Protein AF-A0A4Y2F2R1-F1 (afdb_monomer)

Foldseek 3Di:
DVCCQPWCVVCVVLVVVLVPPPPDDDPVSVVSVVVVVVVCVVCVVPGDDDDDDDPDPDDDGDDDDDPPPPPDDDPPDDDD

Mean predicted aligned error: 10.9 Å

Organism: Araneus ventricosus (NCBI:txid182803)

Solvent-accessible surface area (backbone atoms only — not comparable to full-atom values): 5654 Å² total; per-residue (Å²): 112,70,57,32,75,73,81,36,62,88,47,35,65,64,52,62,58,59,64,74,44,75,91,70,65,50,77,64,51,54,52,53,51,51,50,52,52,52,49,52,70,76,41,71,90,61,82,87,86,85,77,71,87,68,93,65,83,78,87,85,86,88,80,90,80,83,79,86,78,76,78,76,88,74,86,90,69,88,82,134

Sequence (80 aa):
MYLMVGTRPDIAYSVGYLSRSPESPSAEDVVRVKRVFCWIAGTTNFEITYHATGTSRVLECYSDADFSGCTNLEDHYLVQ

Nearest PDB structures (foldseek):
  1m1e-assembly1_B  TM=3.265E-01  e=8.116E+00  Homo sapiens

Secondary structure (DSSP, 8-state):
-HHHHHT-GGGHHHHHHHTT-SSS--HHHHHHHHHHHHHHHHTTT---PPPP-SS------------TT-----SSS---

pLDDT: mean 78.2, std 15.28, range [39.09, 96.0]

Structure (mmCIF, N/CA/C/O backbone):
data_AF-A0A4Y2F2R1-F1
#
_entry.id   AF-A0A4Y2F2R1-F1
#
loop_
_atom_site.group_PDB
_atom_site.id
_atom_site.type_symbol
_atom_site.label_atom_id
_atom_site.label_alt_id
_atom_site.label_comp_id
_atom_site.label_asym_id
_atom_site.label_entity_id
_atom_site.label_seq_id
_atom_site.pdbx_PDB_ins_code
_atom_site.Cartn_x
_atom_site.Cartn_y
_atom_site.Cartn_z
_atom_site.occupancy
_atom_site.B_iso_or_equiv
_atom_site.auth_seq_id
_atom_site.auth_comp_id
_atom_site.auth_asym_id
_atom_site.auth_atom_id
_atom_site.pdbx_PDB_model_num
ATOM 1 N N . MET A 1 1 ? -7.759 0.383 -7.433 1.00 61.28 1 MET A N 1
ATOM 2 C CA . MET A 1 1 ? -8.379 1.174 -6.344 1.00 61.28 1 MET A CA 1
ATOM 3 C C . MET A 1 1 ? -8.842 0.358 -5.139 1.00 61.28 1 MET A C 1
ATOM 5 O O . MET A 1 1 ? -8.719 0.871 -4.043 1.00 61.28 1 MET A O 1
ATOM 9 N N . TYR A 1 2 ? -9.345 -0.877 -5.272 1.00 68.25 2 TYR A N 1
ATOM 10 C CA . TYR A 1 2 ? -10.029 -1.578 -4.164 1.00 68.25 2 TYR A CA 1
ATOM 11 C C . TYR A 1 2 ? -9.249 -1.658 -2.834 1.00 68.25 2 TYR A C 1
ATOM 13 O O . TYR A 1 2 ? -9.786 -1.322 -1.783 1.00 68.25 2 TYR A O 1
ATOM 21 N N . LEU A 1 3 ? -7.960 -2.025 -2.883 1.00 70.12 3 LEU A N 1
ATOM 22 C CA . LEU A 1 3 ? -7.120 -2.118 -1.681 1.00 70.12 3 LEU A CA 1
ATOM 23 C C . LEU A 1 3 ? -7.030 -0.789 -0.926 1.00 70.12 3 LEU A C 1
ATOM 25 O O . LEU A 1 3 ? -7.130 -0.779 0.294 1.00 70.12 3 LEU A O 1
ATOM 29 N N . MET A 1 4 ? -6.887 0.326 -1.643 1.00 76.75 4 MET A N 1
ATOM 30 C CA . MET A 1 4 ? -6.673 1.626 -1.014 1.00 76.75 4 MET A CA 1
ATOM 31 C C . MET A 1 4 ? -7.933 2.223 -0.376 1.00 76.75 4 MET A C 1
ATOM 33 O O . MET A 1 4 ? -7.826 3.060 0.509 1.00 76.75 4 MET A O 1
ATOM 37 N N . VAL A 1 5 ? -9.112 1.799 -0.838 1.00 71.50 5 VAL A N 1
ATOM 38 C CA . VAL A 1 5 ? -10.412 2.279 -0.348 1.00 71.50 5 VAL A CA 1
ATOM 39 C C . VAL A 1 5 ? -10.894 1.454 0.847 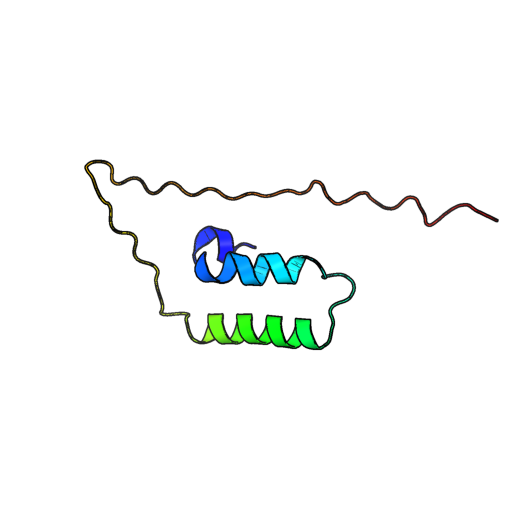1.00 71.50 5 VAL A C 1
ATOM 41 O O . VAL A 1 5 ? -11.531 1.990 1.745 1.00 71.50 5 VAL A O 1
ATOM 44 N N . GLY A 1 6 ? -10.600 0.150 0.862 1.00 72.00 6 GLY A N 1
ATOM 45 C CA . GLY A 1 6 ? -11.110 -0.764 1.885 1.00 72.00 6 GLY A CA 1
ATOM 46 C C . GLY A 1 6 ? -10.134 -1.030 3.028 1.00 72.00 6 GLY A C 1
ATOM 47 O O . GLY A 1 6 ? -10.401 -0.689 4.174 1.00 72.00 6 GLY A O 1
ATOM 48 N N . THR A 1 7 ? -9.019 -1.700 2.731 1.00 73.38 7 THR A N 1
ATOM 49 C CA . THR A 1 7 ? -8.188 -2.354 3.760 1.00 73.38 7 THR A CA 1
ATOM 50 C C . THR A 1 7 ? -6.822 -1.707 3.962 1.00 73.38 7 THR A C 1
ATOM 52 O O . THR A 1 7 ? -6.156 -1.983 4.957 1.00 73.38 7 THR A O 1
ATOM 55 N N . ARG A 1 8 ? -6.380 -0.873 3.016 1.00 82.69 8 ARG A N 1
ATOM 56 C CA . ARG A 1 8 ? -5.020 -0.320 2.947 1.00 82.69 8 ARG A CA 1
ATOM 57 C C . ARG A 1 8 ? -5.018 1.175 2.593 1.00 82.69 8 ARG A C 1
ATOM 59 O O . ARG A 1 8 ? -4.447 1.563 1.572 1.00 82.69 8 ARG A O 1
ATOM 66 N N . PRO A 1 9 ? -5.636 2.057 3.401 1.00 84.31 9 PRO A N 1
ATOM 67 C CA . PRO A 1 9 ? -5.580 3.501 3.154 1.00 84.31 9 PRO A CA 1
ATOM 68 C C . PRO A 1 9 ? -4.143 4.058 3.155 1.00 84.31 9 PRO A C 1
ATOM 70 O O . PRO A 1 9 ? -3.891 5.095 2.545 1.00 84.31 9 PRO A O 1
ATOM 73 N N . ASP A 1 10 ? -3.176 3.344 3.748 1.00 86.12 10 ASP A N 1
ATOM 74 C CA . ASP A 1 10 ? -1.748 3.686 3.741 1.00 86.12 10 ASP A CA 1
ATOM 75 C C . ASP A 1 10 ? -1.137 3.776 2.330 1.00 86.12 10 ASP A C 1
ATOM 77 O O . ASP A 1 10 ? -0.170 4.510 2.126 1.00 86.12 10 ASP A O 1
ATOM 81 N N . ILE A 1 11 ? -1.705 3.079 1.335 1.00 89.81 11 ILE A N 1
ATOM 82 C CA . ILE A 1 11 ? -1.217 3.116 -0.056 1.00 89.81 11 ILE A CA 1
ATOM 83 C C . ILE A 1 11 ? -2.023 4.048 -0.972 1.00 89.81 11 ILE A C 1
ATOM 85 O O . ILE A 1 11 ? -1.686 4.163 -2.153 1.00 89.81 11 ILE A O 1
ATOM 89 N N . ALA A 1 12 ? -3.065 4.719 -0.465 1.00 88.06 12 ALA A N 1
ATOM 90 C CA . ALA A 1 12 ? -3.989 5.519 -1.277 1.00 88.06 12 ALA A CA 1
ATOM 91 C C . ALA A 1 12 ? -3.293 6.625 -2.068 1.00 88.06 12 ALA A C 1
ATOM 93 O O . ALA A 1 12 ? -3.522 6.756 -3.270 1.00 88.06 12 ALA A O 1
ATOM 94 N N . TYR A 1 13 ? -2.375 7.352 -1.432 1.00 88.81 13 TYR A N 1
ATOM 95 C CA . TYR A 1 13 ? -1.597 8.383 -2.112 1.00 88.81 13 TYR A CA 1
ATOM 96 C C . TYR A 1 13 ? -0.740 7.806 -3.248 1.00 88.81 13 TYR A C 1
ATOM 98 O O . TYR A 1 13 ? -0.810 8.275 -4.381 1.00 88.81 13 TYR A O 1
ATOM 106 N N . SER A 1 14 ? 0.040 6.760 -2.962 1.00 91.06 14 SER A N 1
ATOM 107 C CA . SER A 1 14 ? 0.951 6.152 -3.936 1.00 91.06 14 SER A CA 1
ATOM 108 C C . SER A 1 14 ? 0.201 5.605 -5.150 1.00 91.06 14 SER A C 1
ATOM 110 O O . SER A 1 14 ? 0.619 5.824 -6.284 1.00 91.06 14 SER A O 1
ATOM 112 N N . VAL A 1 15 ? -0.927 4.924 -4.926 1.00 88.50 15 VAL A N 1
ATOM 113 C CA . VAL A 1 15 ? -1.759 4.375 -6.005 1.00 88.50 15 VAL A CA 1
ATOM 114 C C . VAL A 1 15 ? -2.437 5.492 -6.801 1.00 88.50 15 VAL A C 1
ATOM 116 O O . VAL A 1 15 ? -2.394 5.448 -8.027 1.00 88.50 15 VAL A O 1
ATOM 119 N N . GLY A 1 16 ? -3.010 6.499 -6.133 1.00 88.25 16 GLY A N 1
ATOM 120 C CA . GLY A 1 16 ? -3.677 7.626 -6.797 1.00 88.25 16 GLY A CA 1
ATOM 121 C C . GLY A 1 16 ? -2.724 8.544 -7.570 1.00 88.25 16 GLY A C 1
ATOM 122 O O . GLY A 1 16 ? -3.108 9.162 -8.560 1.00 88.25 16 GLY A O 1
ATOM 123 N N . TYR A 1 17 ? -1.462 8.634 -7.150 1.00 89.88 17 TYR A N 1
ATOM 124 C CA . TYR A 1 17 ? -0.434 9.336 -7.912 1.00 89.88 17 TYR A CA 1
ATOM 125 C C . TYR A 1 17 ? -0.033 8.546 -9.165 1.00 89.88 17 TYR A C 1
ATOM 127 O O . TYR A 1 17 ? -0.002 9.105 -10.260 1.00 89.88 17 TYR A O 1
ATOM 135 N N . LEU A 1 18 ? 0.219 7.240 -9.023 1.00 90.56 18 LEU A N 1
ATOM 136 C CA . LEU A 1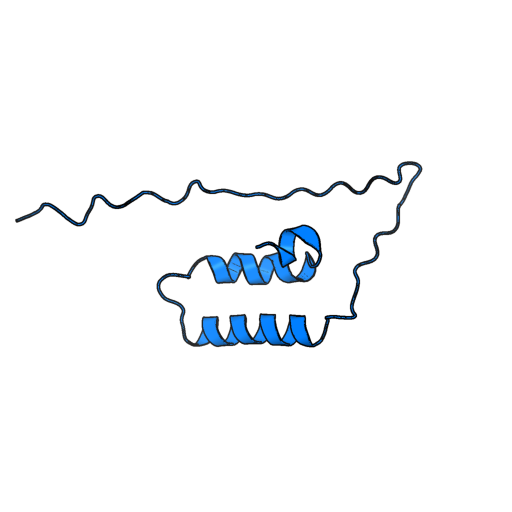 18 ? 0.633 6.377 -10.136 1.00 90.56 18 LEU A CA 1
ATOM 137 C C . LEU A 1 18 ? -0.482 6.148 -11.166 1.00 90.56 18 LEU A C 1
ATOM 139 O O . LEU A 1 18 ? -0.188 5.882 -12.328 1.00 90.56 18 LEU A O 1
ATOM 143 N N . SER A 1 19 ? -1.752 6.291 -10.781 1.00 87.50 19 SER A N 1
ATOM 144 C CA . SER A 1 19 ? -2.889 6.151 -11.698 1.00 87.50 19 SER A CA 1
ATOM 145 C C . SER A 1 19 ? -3.069 7.320 -12.669 1.00 87.50 19 SER A C 1
ATOM 147 O O . SER A 1 19 ? -3.951 7.249 -13.516 1.00 87.50 19 SER A O 1
ATOM 149 N N . ARG A 1 20 ? -2.270 8.390 -12.565 1.00 86.19 20 ARG A N 1
ATOM 150 C CA . ARG A 1 20 ? -2.373 9.575 -13.438 1.00 86.19 20 ARG A CA 1
ATOM 151 C C . ARG A 1 20 ? -1.725 9.391 -14.808 1.00 86.19 20 ARG 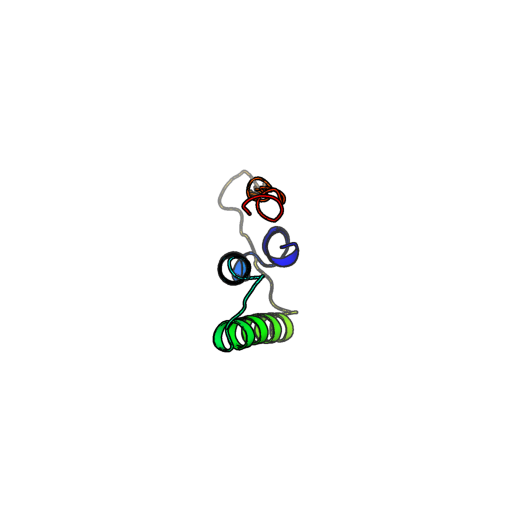A C 1
ATOM 153 O O . ARG A 1 20 ? -2.077 10.112 -15.731 1.00 86.19 20 ARG A O 1
ATOM 160 N N . SER A 1 21 ? -0.811 8.430 -14.939 1.00 84.06 21 SER A N 1
ATOM 161 C CA . SER A 1 21 ? -0.057 8.195 -16.178 1.00 84.06 21 SER A CA 1
ATOM 162 C C . SER A 1 21 ? -0.190 6.750 -16.688 1.00 84.06 21 SER A C 1
ATOM 164 O O . SER A 1 21 ? 0.828 6.083 -16.886 1.00 84.06 21 SER A O 1
ATOM 166 N N . PRO A 1 22 ? -1.414 6.218 -16.884 1.00 80.56 22 PRO A N 1
ATOM 167 C CA . PRO A 1 22 ? -1.600 4.830 -17.302 1.00 80.56 22 PRO A CA 1
ATOM 168 C C . PRO A 1 22 ? -1.247 4.597 -18.779 1.00 80.56 22 PRO A C 1
ATOM 170 O O . PRO A 1 22 ? -0.839 3.496 -19.136 1.00 80.56 22 PRO A O 1
ATOM 173 N N . GLU A 1 23 ? -1.390 5.617 -19.629 1.00 87.81 23 GLU A N 1
ATOM 174 C CA . GLU A 1 23 ? -1.221 5.503 -21.085 1.00 87.81 23 GLU A CA 1
ATOM 175 C C . GLU A 1 23 ? 0.248 5.454 -21.524 1.00 87.81 23 GLU A C 1
ATOM 177 O O . GLU A 1 23 ? 0.582 4.807 -22.513 1.00 87.81 23 GLU A O 1
ATOM 182 N N . SER A 1 24 ? 1.142 6.110 -20.780 1.00 89.38 24 SER A N 1
ATOM 183 C CA . SER A 1 24 ? 2.574 6.159 -21.090 1.00 89.38 24 SER A CA 1
ATOM 184 C C . SER A 1 24 ? 3.415 6.180 -19.807 1.00 89.38 24 SER A C 1
ATOM 186 O O . SER A 1 24 ? 3.977 7.221 -19.449 1.00 89.38 24 SER A O 1
ATOM 188 N N . PRO A 1 25 ? 3.515 5.047 -19.090 1.00 89.50 25 PRO A N 1
ATOM 189 C CA . PRO A 1 25 ? 4.313 4.961 -17.875 1.00 89.50 25 PRO A CA 1
ATOM 190 C C . PRO A 1 25 ? 5.808 5.087 -18.190 1.00 89.50 25 PRO A C 1
ATOM 192 O O . PRO A 1 25 ? 6.333 4.421 -19.086 1.00 89.50 25 PRO A O 1
ATOM 195 N N . SER A 1 26 ? 6.524 5.905 -17.417 1.00 92.56 26 SER A N 1
ATOM 196 C CA . SER A 1 26 ? 7.984 5.964 -17.505 1.00 92.56 26 SER A CA 1
ATOM 197 C C . SER A 1 26 ? 8.631 4.732 -16.859 1.00 92.56 26 SER A C 1
ATOM 199 O O . SER A 1 26 ? 8.019 4.013 -16.063 1.00 92.56 26 SER A O 1
ATOM 201 N N . ALA A 1 27 ? 9.917 4.499 -17.140 1.00 94.06 27 ALA A N 1
ATOM 202 C CA . ALA A 1 27 ? 10.681 3.452 -16.454 1.00 94.06 27 ALA A CA 1
ATOM 203 C C . ALA A 1 27 ? 10.690 3.650 -14.925 1.00 94.06 27 ALA A C 1
ATOM 205 O O . ALA A 1 27 ? 10.676 2.678 -14.168 1.00 94.06 27 ALA 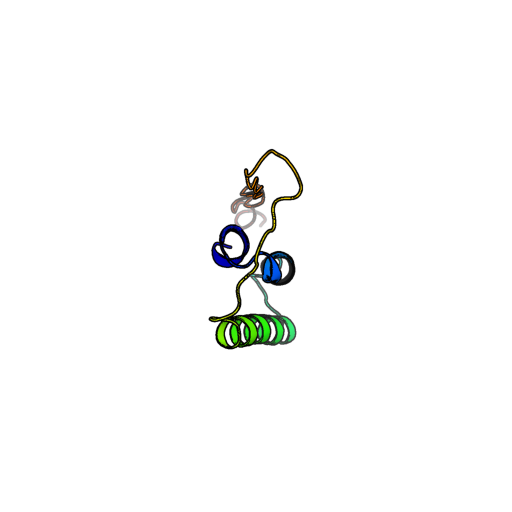A O 1
ATOM 206 N N . GLU A 1 28 ? 10.669 4.904 -14.468 1.00 94.00 28 GLU A N 1
ATOM 207 C CA . GLU A 1 28 ? 10.587 5.235 -13.050 1.00 94.00 28 GLU A CA 1
ATOM 208 C C . GLU A 1 28 ? 9.222 4.858 -12.459 1.00 94.00 28 GLU A C 1
ATOM 210 O O . GLU A 1 28 ? 9.162 4.267 -11.378 1.00 94.00 28 GLU A O 1
ATOM 215 N N . ASP A 1 29 ? 8.130 5.109 -13.183 1.00 92.94 29 ASP A N 1
ATOM 216 C CA . ASP A 1 29 ? 6.780 4.741 -12.741 1.00 92.94 29 ASP A CA 1
ATOM 217 C C . ASP A 1 29 ? 6.638 3.226 -12.583 1.00 92.94 29 ASP A C 1
ATOM 219 O O . ASP A 1 29 ? 6.083 2.755 -11.589 1.00 92.94 29 ASP A O 1
ATOM 223 N N . VAL A 1 30 ? 7.243 2.441 -13.479 1.00 92.88 30 VAL A N 1
ATOM 224 C CA . VAL A 1 30 ? 7.283 0.974 -13.354 1.00 92.88 30 VAL A CA 1
ATOM 225 C C . VAL A 1 30 ? 8.014 0.539 -12.080 1.00 92.88 30 VAL A C 1
ATOM 227 O O . VAL A 1 30 ? 7.565 -0.379 -11.387 1.00 92.88 30 VAL A O 1
ATOM 230 N N . VAL A 1 31 ? 9.129 1.186 -11.732 1.00 96.00 31 VAL A N 1
ATOM 231 C CA . VAL A 1 31 ? 9.854 0.897 -10.482 1.00 96.00 31 VAL A CA 1
ATOM 232 C C . VAL A 1 31 ? 9.008 1.271 -9.263 1.00 96.00 31 VAL A C 1
ATOM 234 O O . VAL A 1 31 ? 8.939 0.498 -8.303 1.00 96.00 31 VAL A O 1
ATOM 237 N N . ARG A 1 32 ? 8.320 2.415 -9.302 1.00 94.06 32 ARG A N 1
ATOM 238 C CA . ARG A 1 32 ? 7.425 2.864 -8.225 1.00 94.06 32 ARG A CA 1
ATOM 239 C C . ARG A 1 32 ? 6.255 1.896 -8.024 1.00 94.06 32 ARG A C 1
ATOM 241 O O . ARG A 1 32 ? 5.990 1.510 -6.887 1.00 94.06 32 ARG A O 1
ATOM 248 N N . VAL A 1 33 ? 5.630 1.415 -9.100 1.00 93.56 33 VAL A N 1
ATOM 249 C CA . VAL A 1 33 ? 4.579 0.381 -9.044 1.00 93.56 33 VAL A CA 1
ATOM 250 C C . VAL A 1 33 ? 5.115 -0.917 -8.434 1.00 93.56 33 VAL A C 1
ATOM 252 O O . VAL A 1 33 ? 4.510 -1.460 -7.508 1.00 93.56 33 VAL A O 1
ATOM 255 N N . LYS A 1 34 ? 6.287 -1.394 -8.877 1.00 95.00 34 LYS A N 1
ATOM 256 C CA . LYS A 1 34 ? 6.926 -2.588 -8.291 1.00 95.00 34 LYS A CA 1
ATOM 257 C C . LYS A 1 34 ? 7.173 -2.421 -6.794 1.00 95.00 34 LYS A C 1
ATOM 259 O O . LYS A 1 34 ? 6.929 -3.349 -6.028 1.00 95.00 34 LYS A O 1
ATOM 264 N N . ARG A 1 35 ?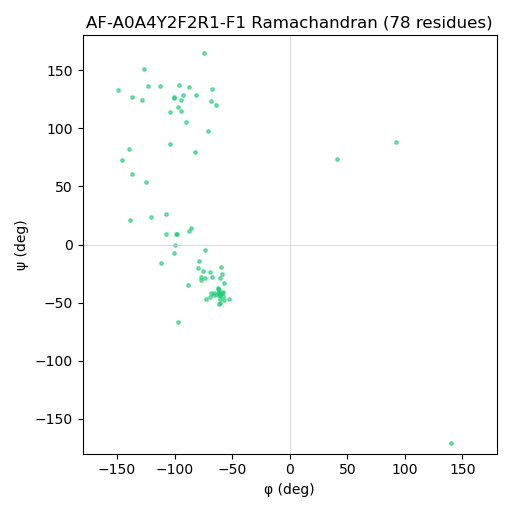 7.604 -1.234 -6.361 1.00 95.38 35 ARG A N 1
ATOM 265 C CA . ARG A 1 35 ? 7.804 -0.926 -4.941 1.00 95.38 35 ARG A CA 1
ATOM 266 C C . ARG A 1 35 ? 6.500 -1.015 -4.147 1.00 95.38 35 ARG A C 1
ATOM 268 O O . ARG A 1 35 ? 6.517 -1.579 -3.056 1.00 95.38 35 ARG A O 1
ATOM 275 N N . VAL A 1 36 ? 5.387 -0.519 -4.693 1.00 93.75 36 VAL A N 1
ATOM 276 C CA . VAL A 1 36 ? 4.057 -0.661 -4.073 1.00 93.75 36 VAL A CA 1
ATOM 277 C C . VAL A 1 36 ? 3.680 -2.140 -3.931 1.00 93.75 36 VAL A C 1
ATOM 279 O O . VAL A 1 36 ? 3.238 -2.547 -2.860 1.00 93.75 36 VAL A O 1
ATOM 282 N N . PHE A 1 37 ? 3.922 -2.974 -4.945 1.00 93.62 37 PHE A N 1
ATOM 283 C CA . PHE A 1 37 ? 3.647 -4.413 -4.844 1.00 93.62 37 PHE A CA 1
ATOM 284 C C . PHE A 1 37 ? 4.534 -5.134 -3.826 1.00 93.62 37 PHE A C 1
ATOM 286 O O . PHE A 1 37 ? 4.019 -5.914 -3.028 1.00 93.62 37 PHE A O 1
ATOM 293 N N . CYS A 1 38 ? 5.837 -4.849 -3.793 1.00 95.88 38 CYS A N 1
ATOM 294 C CA . CYS A 1 38 ? 6.731 -5.411 -2.779 1.00 95.88 38 CYS A CA 1
ATOM 295 C C . CYS A 1 38 ? 6.316 -4.992 -1.363 1.00 95.88 38 CYS A C 1
ATOM 297 O O . CYS A 1 38 ? 6.357 -5.811 -0.447 1.00 95.88 38 CYS A O 1
ATOM 299 N N . TRP A 1 39 ? 5.885 -3.738 -1.185 1.00 92.94 39 TRP A N 1
ATOM 300 C CA . TRP A 1 39 ? 5.347 -3.267 0.088 1.00 92.94 39 TRP A CA 1
ATOM 301 C C . TRP A 1 39 ? 4.111 -4.066 0.495 1.00 92.94 39 TRP A C 1
ATOM 303 O O . TRP A 1 39 ? 4.080 -4.591 1.604 1.00 92.94 39 TRP A O 1
ATOM 313 N N . ILE A 1 40 ? 3.130 -4.221 -0.402 1.00 91.38 40 ILE A N 1
ATOM 314 C CA . ILE A 1 40 ? 1.913 -5.007 -0.141 1.00 91.38 40 ILE A CA 1
ATOM 315 C C . ILE A 1 40 ? 2.275 -6.444 0.251 1.00 91.38 40 ILE A C 1
ATOM 317 O O . ILE A 1 40 ? 1.790 -6.928 1.269 1.00 91.38 40 ILE A O 1
ATOM 321 N N . ALA A 1 41 ? 3.170 -7.093 -0.499 1.00 93.44 41 ALA A N 1
ATOM 322 C CA . ALA A 1 41 ? 3.611 -8.459 -0.222 1.00 93.44 41 ALA A CA 1
ATOM 323 C C . ALA A 1 41 ? 4.325 -8.597 1.135 1.00 93.44 41 ALA A C 1
ATOM 325 O O . ALA A 1 41 ? 4.139 -9.591 1.829 1.00 93.44 41 ALA A O 1
ATOM 326 N N . GLY A 1 42 ? 5.120 -7.600 1.534 1.00 93.81 42 GLY A N 1
ATOM 327 C CA . GLY A 1 42 ? 5.811 -7.593 2.826 1.00 93.81 42 GLY A CA 1
ATOM 328 C C . GLY A 1 42 ? 4.928 -7.206 4.015 1.00 93.81 42 GLY A C 1
ATOM 329 O O . GLY A 1 42 ? 5.318 -7.417 5.159 1.00 93.81 42 GLY A O 1
ATOM 330 N N . THR A 1 43 ? 3.746 -6.641 3.761 1.00 92.12 43 THR A N 1
ATOM 331 C CA . THR A 1 43 ? 2.852 -6.096 4.795 1.00 92.12 43 THR A CA 1
ATOM 332 C C . THR A 1 43 ? 1.482 -6.765 4.810 1.00 92.12 43 THR A C 1
ATOM 334 O O . THR A 1 43 ? 0.512 -6.186 5.287 1.00 92.12 43 THR A O 1
ATOM 337 N N . THR A 1 44 ? 1.377 -7.997 4.308 1.00 89.00 44 THR A N 1
ATOM 338 C CA . THR A 1 44 ? 0.114 -8.757 4.316 1.00 89.00 44 THR A CA 1
ATOM 339 C C . THR A 1 44 ? -0.425 -9.003 5.721 1.00 89.00 44 THR A C 1
ATOM 341 O O . THR A 1 44 ? -1.631 -9.109 5.893 1.00 89.00 44 THR A O 1
ATOM 344 N N . ASN A 1 45 ? 0.464 -9.078 6.715 1.00 90.00 45 ASN A N 1
ATOM 345 C CA . ASN A 1 45 ? 0.121 -9.357 8.112 1.00 90.00 45 ASN A CA 1
ATOM 346 C C . ASN A 1 45 ? 0.038 -8.079 8.961 1.00 90.00 45 ASN A C 1
ATOM 348 O O . ASN A 1 45 ? 0.017 -8.153 10.186 1.00 90.00 45 ASN A O 1
ATOM 352 N N . PHE A 1 46 ? 0.100 -6.910 8.323 1.00 87.00 46 PHE A N 1
ATOM 353 C CA . PHE A 1 46 ? 0.030 -5.622 8.996 1.00 87.00 46 PHE A CA 1
ATOM 354 C C . PHE A 1 46 ? -1.412 -5.138 8.940 1.00 87.00 46 PHE A C 1
ATOM 356 O O . PHE A 1 46 ? -2.062 -5.214 7.898 1.00 87.00 46 PHE A O 1
ATOM 363 N N . GLU A 1 47 ? -1.888 -4.603 10.056 1.00 83.00 47 GLU A N 1
ATOM 364 C CA . GLU A 1 47 ? -3.252 -4.114 10.202 1.00 83.00 47 GLU A CA 1
ATOM 365 C C . GLU A 1 47 ? -3.235 -2.674 10.711 1.00 83.00 47 GLU A C 1
ATOM 367 O O . GLU A 1 47 ? -2.306 -2.247 11.404 1.00 83.00 47 GLU A O 1
ATOM 372 N N . ILE A 1 48 ? -4.270 -1.917 10.351 1.00 79.19 48 ILE A N 1
ATOM 373 C CA . ILE A 1 48 ? -4.490 -0.566 10.861 1.00 79.19 48 ILE A CA 1
ATOM 374 C C . ILE A 1 48 ? -5.602 -0.648 11.902 1.00 79.19 48 ILE A C 1
ATOM 376 O O . ILE A 1 48 ? -6.753 -0.933 11.575 1.00 79.19 48 ILE A O 1
ATOM 380 N N . THR A 1 49 ? -5.252 -0.379 13.157 1.00 83.31 49 THR A N 1
ATOM 381 C CA . THR A 1 49 ? -6.198 -0.407 14.275 1.00 83.31 49 THR A CA 1
ATOM 382 C C . THR A 1 49 ? -6.704 0.996 14.569 1.00 83.31 49 THR A C 1
ATOM 384 O O . THR A 1 49 ? -5.938 1.883 14.946 1.00 83.31 49 THR A O 1
ATOM 387 N N . TYR A 1 50 ? -8.014 1.191 14.438 1.00 79.19 50 TYR A N 1
ATOM 388 C CA . TYR A 1 50 ? -8.684 2.426 14.830 1.00 79.19 50 TYR A CA 1
ATOM 389 C C . TYR A 1 50 ? -9.220 2.287 16.254 1.00 79.19 50 TYR A C 1
ATOM 391 O O . TYR A 1 50 ? -9.988 1.375 16.558 1.00 79.19 50 TYR A O 1
ATOM 399 N N . HIS A 1 51 ? -8.832 3.210 17.130 1.00 84.38 51 HIS A N 1
ATOM 400 C CA . HIS A 1 51 ? -9.365 3.293 18.484 1.00 84.38 51 HIS A CA 1
ATOM 401 C C . HIS A 1 51 ? -10.427 4.387 18.547 1.00 84.38 51 HIS A C 1
ATOM 403 O O . HIS A 1 51 ? -10.171 5.528 18.167 1.00 84.38 51 HIS A O 1
ATOM 409 N N . ALA A 1 52 ? -11.616 4.047 19.043 1.00 84.12 52 ALA A N 1
ATOM 410 C CA . ALA A 1 52 ? -12.667 5.031 19.256 1.00 84.12 52 ALA A CA 1
ATOM 411 C C . ALA A 1 52 ? -12.269 5.991 20.385 1.00 84.12 52 ALA A C 1
ATOM 413 O O . ALA A 1 52 ? -12.019 5.572 21.518 1.00 84.12 52 ALA A O 1
ATOM 414 N N . THR A 1 53 ? -12.253 7.283 20.087 1.00 74.56 53 THR A N 1
ATOM 415 C CA . THR A 1 53 ? -12.094 8.359 21.066 1.00 74.56 53 THR A CA 1
ATOM 416 C C . THR A 1 53 ? -13.456 9.010 21.309 1.00 74.56 53 THR A C 1
ATOM 418 O O . THR A 1 53 ? -13.825 9.979 20.657 1.00 74.56 53 THR A O 1
ATOM 421 N N . GLY A 1 54 ? -14.244 8.451 22.235 1.00 74.62 54 GLY A N 1
ATOM 422 C CA . GLY A 1 54 ? -15.552 8.997 22.622 1.00 74.62 54 GLY A CA 1
ATOM 423 C C . GLY A 1 54 ? -16.636 7.941 22.850 1.00 74.62 54 GLY A C 1
ATOM 424 O O . GLY A 1 54 ? -16.367 6.742 22.895 1.00 74.62 54 GLY A O 1
ATOM 425 N N . THR A 1 55 ? -17.881 8.393 23.024 1.00 76.00 55 THR A N 1
ATOM 426 C CA . THR A 1 55 ? -19.060 7.530 23.228 1.00 76.00 55 THR A CA 1
ATOM 427 C C . THR A 1 55 ? -19.563 6.878 21.940 1.00 76.00 55 THR A C 1
ATOM 429 O O . THR A 1 55 ? -20.125 5.786 21.999 1.00 76.00 55 THR A O 1
ATOM 432 N N . SER A 1 56 ? -19.348 7.509 20.781 1.00 73.50 56 SER A N 1
ATOM 433 C CA . SER A 1 56 ? -19.675 6.920 1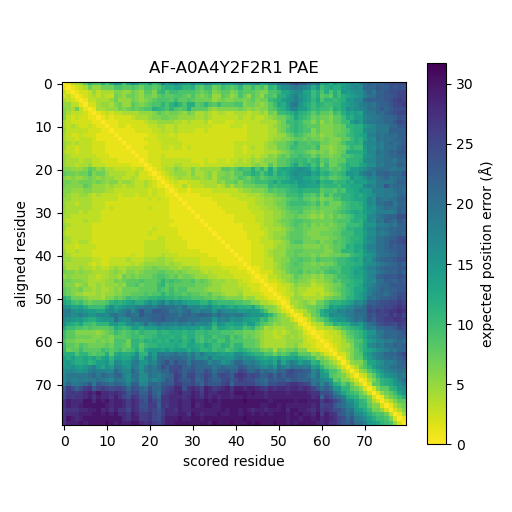9.478 1.00 73.50 56 SER A CA 1
ATOM 434 C C . SER A 1 56 ? -18.567 5.965 19.031 1.00 73.50 56 SER A C 1
ATOM 436 O O . SER A 1 56 ? -17.393 6.327 19.019 1.00 73.50 56 SER A O 1
ATOM 438 N N . ARG A 1 57 ? -18.945 4.735 18.665 1.00 77.94 57 ARG A N 1
ATOM 439 C CA . ARG A 1 57 ? -18.038 3.681 18.168 1.00 77.94 57 ARG A CA 1
ATOM 440 C C . ARG A 1 57 ? -18.198 3.433 16.663 1.00 77.94 57 ARG A C 1
ATOM 442 O O . ARG A 1 57 ? -17.970 2.322 16.196 1.00 77.94 57 ARG A O 1
ATOM 449 N N . VAL A 1 58 ? -18.646 4.442 15.922 1.00 82.75 58 VAL A N 1
ATOM 450 C CA . VAL A 1 58 ? -18.874 4.343 14.476 1.00 82.75 58 VAL A CA 1
ATOM 451 C C . VAL A 1 58 ? -17.620 4.796 13.730 1.00 82.75 58 VAL A C 1
ATOM 453 O O . VAL A 1 58 ? -17.094 5.871 14.007 1.00 82.75 58 VAL A O 1
ATOM 456 N N . LEU A 1 59 ? -17.142 3.968 12.797 1.00 78.12 59 LEU A N 1
ATOM 457 C CA . LEU A 1 59 ? -16.091 4.327 11.846 1.00 78.12 59 LEU A CA 1
ATOM 458 C C . LEU A 1 59 ? -16.752 4.822 10.553 1.00 78.12 59 LEU A C 1
ATOM 460 O O . LEU A 1 59 ? -17.422 4.046 9.874 1.00 78.12 59 LEU A O 1
ATOM 464 N N . GLU A 1 60 ? -16.570 6.100 10.223 1.00 80.00 60 GLU A N 1
ATOM 465 C CA . GLU A 1 60 ? -1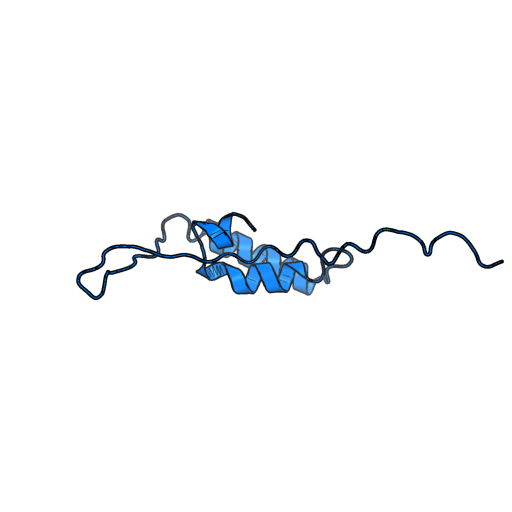7.041 6.696 8.968 1.00 80.00 60 GLU A CA 1
ATOM 466 C C . GLU A 1 60 ? -15.885 6.802 7.968 1.00 80.00 60 GLU A C 1
ATOM 468 O O . GLU A 1 60 ? -14.840 7.378 8.272 1.00 80.00 60 GLU A O 1
ATOM 473 N N . CYS A 1 61 ? -16.080 6.258 6.765 1.00 75.56 61 CYS A N 1
ATOM 474 C CA . CYS A 1 61 ? -15.094 6.275 5.687 1.00 75.56 61 CYS A CA 1
ATOM 475 C C . CYS A 1 61 ? -15.694 6.936 4.442 1.00 75.56 61 CYS A C 1
ATOM 477 O O . CYS A 1 61 ? -16.816 6.618 4.050 1.00 75.56 61 CYS A O 1
ATOM 479 N N . TYR A 1 62 ? -14.922 7.806 3.791 1.00 75.19 62 TYR A N 1
ATOM 480 C CA . TYR A 1 62 ? -15.298 8.471 2.543 1.00 75.19 62 TYR A CA 1
ATOM 481 C C . TYR A 1 62 ? -14.401 7.963 1.411 1.00 75.19 62 TYR A C 1
ATOM 483 O O . TYR A 1 62 ? -13.190 7.838 1.588 1.00 75.19 62 TYR A O 1
ATOM 491 N N . SER A 1 63 ? -14.988 7.677 0.250 1.00 70.06 63 SER A N 1
ATOM 492 C CA . SER A 1 63 ? -14.256 7.336 -0.972 1.00 70.06 63 SER A CA 1
ATOM 493 C C . SER A 1 63 ? -14.749 8.230 -2.093 1.00 70.06 63 SER A C 1
ATOM 495 O O . SER A 1 63 ? -15.942 8.233 -2.381 1.00 70.06 63 SER A O 1
ATOM 497 N N . ASP A 1 64 ? -13.834 8.948 -2.733 1.00 67.00 64 ASP A N 1
ATOM 498 C CA . ASP A 1 64 ? -14.129 9.675 -3.962 1.00 67.00 64 ASP A CA 1
ATOM 499 C C . ASP A 1 64 ? -13.916 8.745 -5.164 1.00 67.00 64 ASP A C 1
ATOM 501 O O . ASP A 1 64 ? -12.960 7.962 -5.195 1.00 67.00 64 ASP A O 1
ATOM 505 N N . ALA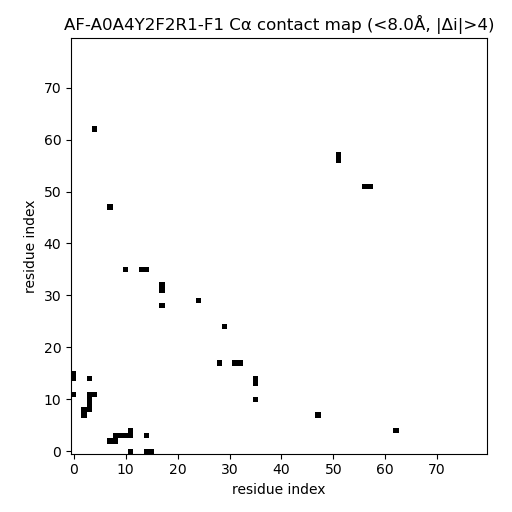 A 1 65 ? -14.849 8.767 -6.108 1.00 60.94 65 ALA A N 1
ATOM 506 C CA . ALA A 1 65 ? -14.824 7.946 -7.312 1.00 60.94 65 ALA A CA 1
ATOM 507 C C . ALA A 1 65 ? -15.292 8.810 -8.482 1.00 60.94 65 ALA A C 1
ATOM 509 O O . ALA A 1 65 ? -16.464 8.780 -8.861 1.00 60.94 65 ALA A O 1
ATOM 510 N N . ASP A 1 66 ? -14.387 9.607 -9.045 1.00 64.62 66 ASP A N 1
ATOM 511 C CA . ASP A 1 66 ? -14.688 10.441 -10.198 1.00 64.62 66 ASP A CA 1
ATOM 512 C C . ASP A 1 66 ? -14.403 9.690 -11.511 1.00 64.62 66 ASP A C 1
ATOM 514 O O . ASP A 1 66 ? -13.280 9.498 -11.962 1.00 64.62 66 ASP A O 1
ATOM 518 N N . PHE A 1 67 ? -15.474 9.261 -12.178 1.00 58.84 67 PHE A N 1
ATOM 519 C CA . PHE A 1 67 ? -15.434 8.734 -13.550 1.00 58.84 67 PHE A CA 1
ATOM 520 C C . PHE A 1 67 ? -15.533 9.861 -14.607 1.00 58.84 67 PHE A C 1
ATOM 522 O O . PHE A 1 67 ? -15.808 9.619 -15.777 1.00 58.84 67 PHE A O 1
ATOM 529 N N . SER A 1 68 ? -15.348 11.129 -14.224 1.00 55.19 68 SER A N 1
ATOM 530 C CA . SER A 1 68 ? -15.687 12.280 -15.082 1.00 55.19 68 SER A CA 1
ATOM 531 C C . SER A 1 68 ? -14.568 12.731 -16.041 1.00 55.19 68 SER A C 1
ATOM 533 O O . SER A 1 68 ? -14.670 13.808 -16.625 1.00 55.19 68 SER A O 1
ATOM 535 N N . GLY A 1 69 ? -13.501 11.943 -16.206 1.00 56.19 69 GLY A N 1
ATOM 536 C CA . GLY A 1 69 ? -12.360 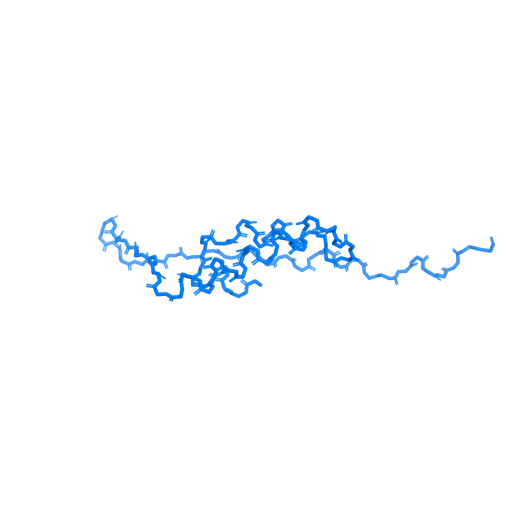12.275 -17.074 1.00 56.19 69 GLY A CA 1
ATOM 537 C C . GLY A 1 69 ? -12.346 11.596 -18.448 1.00 56.19 69 GLY A C 1
ATOM 538 O O . GLY A 1 69 ? -11.496 11.928 -19.268 1.00 56.19 69 GLY A O 1
ATOM 539 N N . CYS A 1 70 ? -13.251 10.652 -18.731 1.00 53.88 70 CYS A N 1
ATOM 540 C CA . CYS A 1 70 ? -13.319 10.016 -20.050 1.00 53.88 70 CYS A CA 1
ATOM 541 C C . CYS A 1 70 ? -14.108 10.891 -21.036 1.00 53.88 70 CYS A C 1
ATOM 543 O O . CYS A 1 70 ? -15.277 10.633 -21.322 1.00 53.88 70 CYS A O 1
ATOM 545 N N . THR A 1 71 ? -13.468 11.927 -21.583 1.00 56.88 71 THR A N 1
ATOM 546 C CA . THR A 1 71 ? -13.901 12.506 -22.862 1.00 56.88 71 THR A CA 1
ATOM 547 C C . THR A 1 71 ? -13.551 11.506 -23.961 1.00 56.88 71 THR A C 1
ATOM 549 O O . THR A 1 71 ? -12.401 11.403 -24.387 1.00 56.88 71 THR A O 1
ATOM 552 N N . ASN A 1 72 ? -14.530 10.702 -24.370 1.00 50.03 72 ASN A N 1
ATOM 553 C CA . ASN A 1 72 ? -14.356 9.732 -25.442 1.00 50.03 72 ASN A CA 1
ATOM 554 C C . ASN A 1 72 ? -14.068 10.455 -26.769 1.00 50.03 72 ASN A C 1
ATOM 556 O O . ASN A 1 72 ? -14.897 11.219 -27.244 1.00 50.03 72 ASN A O 1
ATOM 560 N N . LEU A 1 73 ? -12.905 10.155 -27.354 1.00 51.84 73 LEU A N 1
ATOM 561 C CA . LEU A 1 73 ? -12.732 9.755 -28.756 1.00 51.84 73 LEU A CA 1
ATOM 562 C C . LEU A 1 73 ? -13.569 10.506 -29.817 1.00 51.84 73 LEU A C 1
ATOM 564 O O . LEU A 1 73 ? -14.443 9.889 -30.415 1.00 51.84 73 LEU A O 1
ATOM 568 N N . GLU A 1 74 ? -13.246 11.761 -30.146 1.00 48.47 74 GLU A N 1
ATOM 569 C CA . GLU A 1 74 ? -13.711 12.386 -31.408 1.00 48.47 74 GLU A CA 1
ATOM 570 C C . GLU A 1 74 ? -12.666 13.249 -32.152 1.00 48.47 74 GLU A C 1
ATOM 572 O O . GLU A 1 74 ? -13.039 14.003 -33.035 1.00 48.47 74 GLU A O 1
ATOM 577 N N . ASP A 1 75 ? -11.354 13.087 -31.923 1.00 50.44 75 ASP A N 1
ATOM 578 C CA . ASP A 1 75 ? -10.336 13.847 -32.692 1.00 50.44 75 ASP A CA 1
ATOM 579 C C . ASP A 1 75 ? -9.543 13.013 -33.722 1.00 50.44 75 ASP A C 1
ATOM 581 O O . ASP A 1 75 ? -8.587 13.499 -34.324 1.00 50.44 75 ASP A O 1
ATOM 585 N N . HIS A 1 76 ? -9.931 11.755 -33.982 1.00 48.72 76 HIS A N 1
ATOM 586 C CA . HIS A 1 76 ? -9.249 10.899 -34.973 1.00 48.72 76 HIS A CA 1
ATOM 587 C C . HIS A 1 76 ? -9.904 10.823 -36.361 1.00 48.72 76 HIS A C 1
ATOM 589 O O . HIS A 1 76 ? -9.435 10.064 -37.211 1.00 48.72 76 HIS A O 1
ATOM 595 N N . TYR A 1 77 ? -10.912 11.647 -36.648 1.00 50.50 77 TYR A N 1
ATOM 596 C CA . TYR A 1 77 ? -11.411 11.834 -38.010 1.00 50.50 77 TYR A CA 1
ATOM 597 C C . TYR A 1 77 ? -11.673 13.321 -38.264 1.00 50.50 77 TYR A C 1
ATOM 599 O O . TYR A 1 77 ? -12.446 13.930 -37.541 1.00 50.50 77 TYR A O 1
ATOM 607 N N . LEU A 1 78 ? -11.088 13.842 -39.351 1.00 48.66 78 LEU A N 1
ATOM 608 C CA . LEU A 1 78 ? -11.235 15.188 -39.935 1.00 48.66 78 LEU A CA 1
ATOM 609 C C . LEU A 1 78 ? -10.219 16.246 -39.460 1.00 48.66 78 LEU A C 1
ATOM 611 O O . LEU A 1 78 ? -10.531 17.046 -38.594 1.00 48.66 78 LEU A O 1
ATOM 615 N N . VAL A 1 79 ? -9.065 16.345 -40.135 1.00 39.09 79 VAL A N 1
ATOM 616 C CA . VAL A 1 79 ? -8.820 17.405 -41.139 1.00 39.09 79 VAL A CA 1
ATOM 617 C C . VAL A 1 79 ? -7.875 16.843 -42.213 1.00 39.09 79 VAL A C 1
ATOM 619 O O . VAL A 1 79 ? -6.901 16.161 -41.903 1.00 39.09 79 VAL A O 1
ATOM 622 N N . GLN A 1 80 ? -8.266 17.086 -43.464 1.00 43.12 80 GLN A N 1
ATOM 623 C CA . GLN A 1 80 ? -7.555 16.846 -44.724 1.00 43.12 80 GLN A CA 1
ATOM 624 C C . GLN A 1 80 ? -6.166 17.490 -44.792 1.00 43.12 80 GLN A C 1
ATOM 626 O O . GLN A 1 80 ? -6.004 18.593 -44.228 1.00 43.12 80 GLN A O 1
#

Radius of gyration: 18.56 Å; Cα contacts (8 Å, |Δi|>4): 22; chains: 1; bounding box: 30×27×68 Å